Protein AF-A0A8J1XIN2-F1 (afdb_monomer)

Solvent-accessible surface area (backbone atoms only — not comparable to full-atom values): 7732 Å² total; per-residue (Å²): 133,67,74,69,62,42,69,43,64,39,84,87,77,69,43,22,56,52,55,51,48,54,51,44,58,54,48,54,61,53,55,75,47,43,69,63,48,34,40,54,35,51,45,46,32,34,73,76,38,57,76,62,37,66,80,43,100,61,46,90,55,57,72,88,55,39,71,78,33,66,71,46,49,54,50,39,53,50,53,55,51,52,52,48,55,42,56,77,22,72,88,38,56,72,59,31,51,50,53,54,51,49,53,52,62,66,36,46,86,74,72,55,49,72,66,57,54,50,54,49,50,55,27,48,51,54,41,49,55,54,58,57,57,73,72,108

Secondary structure (DSSP, 8-state):
--HHHHTPPBTTTTB-HHHHHHHHHHHHHHHHTHHHHHHHHHHHHHHH-GGGGGGSTTTTS-GGGGGG-HHHHHHHHHHHHHHHHHHHTTT-HHHHHHHHHHHHHHHGGGT--HHHHHHHHHHHHHHHHHHHHTT-

Organism: Owenia fusiformis (NCBI:txid6347)

InterPro domains:
  IPR000971 Globin [PF00042] (41-133)
  IPR000971 Globin [PS01033] (14-136)
  IPR002336 Erythrocruorin [PR00611] (38-60)
  IPR002336 Erythrocruorin [PR00611] (90-113)
  IPR002336 Erythrocruorin [PR00611] (116-132)
  IPR009050 Globin-like superfamily [SSF46458] (7-133)
  IPR012292 Globin/Protoglobin [G3DSA:1.10.490.10] (12-135)
  IPR044399 Myoglobin-like, M family globin domain [cd01040] (23-134)

Nearest PDB structures (foldseek):
  2g3h-assembly1_A  TM=9.260E-01  e=1.649E-05  Drosophila melanogaster
  3ugy-assembly1_B  TM=9.087E-01  e=1.300E-04  Anadara inaequivalvis
  3uh6-assembly1_B  TM=8.709E-01  e=1.300E-04  Anadara inaequivalvis
  3uh5-assembly1_B  TM=8.733E-01  e=1.682E-04  Anadara inaequivalvis
  1jwn-assembly1_B  TM=8.721E-01  e=3.290E-04  Anadara inaequivalvis

Mean predicted aligned error: 3.64 Å

Foldseek 3Di:
DDPVQQPDQDVLQRDGVVVLVVLLVLLVLCVVPQLVLLLLLVLLLCVQPVVLLVLAPCNVPDSVCLSVDPSSSVVSNVVSVLVVQLSVCVVPSVSNVVSVVVVVVVCVVSVQDVVNVVSSVVSNVVSSVVVVVVVD

Sequence (136 aa):
MRKDYMDTVEPGTGLTPREKNAIRDTWAVVMQEKAKNGFLFFKKFFEMFPEMQGYFPFKDVELDDLEEHAFFKIHAGKVFNKINDMVENLYNVSELVGIIKGVGSDHAPRGITAGAFENLREAFLAFLFERMSATI

Structure (mmCIF, N/CA/C/O backbone):
data_AF-A0A8J1XIN2-F1
#
_entry.id   AF-A0A8J1XIN2-F1
#
loop_
_atom_site.group_PDB
_atom_site.id
_atom_site.type_symbol
_atom_site.label_atom_id
_atom_site.label_alt_id
_atom_site.label_comp_id
_atom_site.label_asym_id
_atom_site.label_entity_id
_atom_site.label_seq_id
_atom_site.pdbx_PDB_ins_code
_atom_site.Cartn_x
_atom_site.Cartn_y
_atom_site.Cartn_z
_atom_site.occupancy
_atom_site.B_iso_or_equiv
_atom_site.auth_seq_id
_atom_site.auth_comp_id
_atom_site.auth_asym_id
_atom_site.auth_atom_id
_atom_site.pdbx_PDB_model_num
ATOM 1 N N . MET A 1 1 ? 15.015 4.615 -26.765 1.00 57.19 1 MET A N 1
ATOM 2 C CA . MET A 1 1 ? 15.219 3.205 -26.362 1.00 57.19 1 MET A CA 1
ATOM 3 C C . MET A 1 1 ? 14.611 2.301 -27.418 1.00 57.19 1 MET A C 1
ATOM 5 O O . MET A 1 1 ? 13.602 2.687 -27.997 1.00 57.19 1 MET A O 1
ATOM 9 N N . ARG A 1 2 ? 15.237 1.158 -27.721 1.00 64.69 2 ARG A N 1
ATOM 10 C CA . ARG A 1 2 ? 14.668 0.184 -28.661 1.00 64.69 2 ARG A CA 1
ATOM 11 C C . ARG A 1 2 ? 13.416 -0.449 -28.034 1.00 64.69 2 ARG A C 1
ATOM 13 O O . ARG A 1 2 ? 13.337 -0.592 -26.817 1.00 64.69 2 ARG A O 1
ATOM 20 N N . LYS A 1 3 ? 12.417 -0.748 -28.867 1.00 61.31 3 LYS A N 1
ATOM 21 C CA . LYS A 1 3 ? 11.109 -1.278 -28.443 1.00 61.31 3 LYS A CA 1
ATOM 22 C C . LYS A 1 3 ? 11.235 -2.650 -27.760 1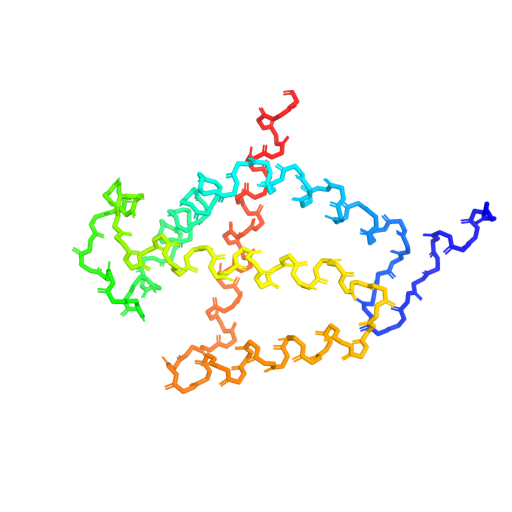.00 61.31 3 LYS A C 1
ATOM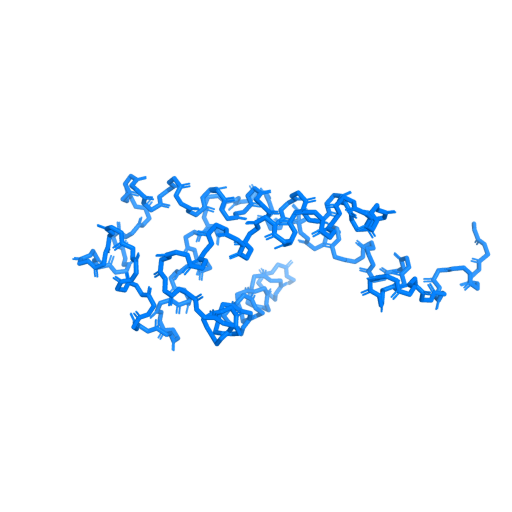 24 O O . LYS A 1 3 ? 10.458 -2.934 -26.866 1.00 61.31 3 LYS A O 1
ATOM 29 N N . ASP A 1 4 ? 12.255 -3.425 -28.132 1.00 77.25 4 ASP A N 1
ATOM 30 C CA . ASP A 1 4 ? 12.588 -4.744 -27.577 1.00 77.25 4 ASP A CA 1
ATOM 31 C C . ASP A 1 4 ? 12.879 -4.720 -26.066 1.00 77.25 4 ASP A C 1
ATOM 33 O O . ASP A 1 4 ? 12.390 -5.571 -25.338 1.00 77.25 4 ASP A O 1
ATOM 37 N N . TYR A 1 5 ? 13.604 -3.717 -25.569 1.00 83.69 5 TYR A N 1
ATOM 38 C CA . TYR A 1 5 ? 13.986 -3.614 -24.161 1.00 83.69 5 TYR A CA 1
ATOM 39 C C . TYR A 1 5 ? 12.793 -3.343 -23.235 1.00 83.69 5 TYR A C 1
ATOM 41 O O . TYR A 1 5 ? 12.764 -3.838 -22.112 1.00 83.69 5 TYR A O 1
ATOM 49 N N . MET A 1 6 ? 11.802 -2.572 -23.698 1.00 90.50 6 MET A N 1
ATOM 50 C CA . MET A 1 6 ? 10.632 -2.197 -22.887 1.00 90.50 6 MET A CA 1
ATOM 51 C C . MET A 1 6 ? 9.727 -3.375 -22.544 1.00 90.50 6 MET A C 1
ATOM 53 O O . MET A 1 6 ? 8.966 -3.277 -21.584 1.00 90.50 6 MET A O 1
ATOM 57 N N . ASP A 1 7 ? 9.838 -4.458 -23.310 1.00 92.50 7 ASP A N 1
ATOM 58 C CA . ASP A 1 7 ? 9.012 -5.654 -23.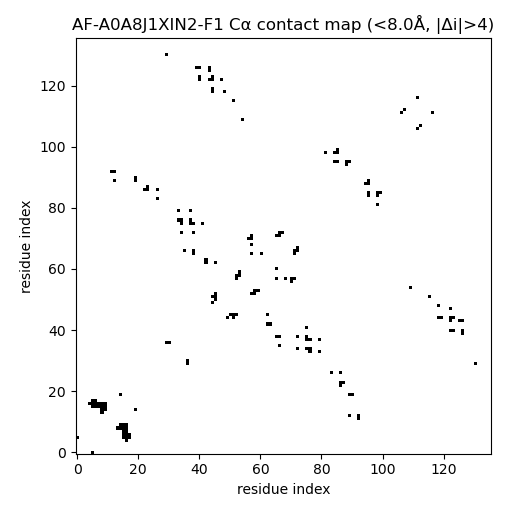191 1.00 92.50 7 ASP A CA 1
ATOM 59 C C . ASP A 1 7 ? 9.841 -6.869 -22.704 1.00 92.50 7 ASP A C 1
ATOM 61 O O . ASP A 1 7 ? 9.329 -7.982 -22.607 1.00 92.50 7 ASP A O 1
ATOM 65 N N . THR A 1 8 ? 11.119 -6.668 -22.347 1.00 94.62 8 THR A N 1
ATOM 66 C CA . THR A 1 8 ? 11.963 -7.703 -21.730 1.00 94.62 8 THR A CA 1
ATOM 67 C C . THR A 1 8 ? 11.642 -7.833 -20.246 1.00 94.62 8 THR A C 1
ATOM 69 O O . THR A 1 8 ? 11.766 -6.872 -19.488 1.00 94.62 8 THR A O 1
ATOM 72 N N . VAL A 1 9 ? 11.277 -9.039 -19.815 1.00 96.06 9 VAL A N 1
ATOM 73 C CA . VAL A 1 9 ? 10.978 -9.349 -18.411 1.00 96.06 9 VAL A CA 1
ATOM 74 C C . VAL A 1 9 ? 12.260 -9.376 -17.579 1.00 96.06 9 VAL A C 1
ATOM 76 O O . VAL A 1 9 ? 13.226 -10.055 -17.930 1.00 96.06 9 VAL A O 1
ATOM 79 N N . GLU A 1 10 ? 12.263 -8.664 -16.453 1.00 94.62 10 GLU A N 1
ATOM 80 C CA . GLU A 1 10 ? 13.332 -8.742 -15.459 1.00 94.62 10 GLU A CA 1
ATOM 81 C C . GLU A 1 10 ? 13.071 -9.938 -14.515 1.00 94.62 10 GLU A C 1
ATOM 83 O O . GLU A 1 10 ? 12.048 -9.937 -13.829 1.00 94.62 10 GLU A O 1
ATOM 88 N N . PRO A 1 11 ? 13.944 -10.965 -14.457 1.00 93.88 11 PRO A N 1
ATOM 89 C CA . PRO A 1 11 ? 13.642 -12.222 -13.762 1.00 93.88 11 PRO A CA 1
ATOM 90 C C . PRO A 1 11 ? 13.368 -12.110 -12.256 1.00 93.88 11 PRO A C 1
ATOM 92 O O . PRO A 1 11 ? 12.609 -12.910 -11.717 1.00 93.88 11 PRO A O 1
ATOM 95 N N . GLY A 1 12 ? 13.986 -11.153 -11.565 1.00 92.25 12 GLY A N 1
ATOM 96 C CA . GLY A 1 12 ? 13.848 -10.960 -10.124 1.00 92.25 12 GLY A CA 1
ATOM 97 C C . GLY A 1 12 ? 12.496 -10.390 -9.697 1.00 92.25 12 GLY A C 1
ATOM 98 O O . GLY A 1 12 ? 12.038 -10.675 -8.594 1.00 92.25 12 GLY A O 1
ATOM 99 N N . THR A 1 13 ? 11.849 -9.610 -10.563 1.00 94.06 13 THR A N 1
ATOM 100 C CA . THR A 1 13 ? 10.516 -9.029 -10.325 1.00 94.06 13 THR A CA 1
ATOM 101 C C . THR A 1 13 ? 9.414 -9.683 -11.146 1.00 94.06 13 THR A C 1
ATOM 103 O O . THR A 1 13 ? 8.249 -9.571 -10.780 1.00 94.06 13 THR A O 1
ATOM 106 N N . GLY A 1 14 ? 9.755 -10.332 -12.261 1.00 96.31 14 GLY A N 1
ATOM 107 C CA . GLY A 1 14 ? 8.785 -10.816 -13.243 1.00 96.31 14 GLY A CA 1
ATOM 108 C C . GLY A 1 14 ? 8.119 -9.700 -14.054 1.00 96.31 14 GLY A C 1
ATOM 109 O O . GLY A 1 14 ? 7.158 -9.972 -14.763 1.00 96.31 14 GLY A O 1
ATOM 110 N N . LEU A 1 15 ? 8.620 -8.462 -13.965 1.00 97.12 15 LEU A N 1
ATOM 111 C CA . LEU A 1 15 ? 8.035 -7.285 -14.607 1.00 97.12 15 LEU A CA 1
ATOM 112 C C . LEU A 1 15 ? 8.922 -6.771 -15.742 1.00 97.12 15 LEU A C 1
ATOM 114 O O . LEU A 1 15 ? 10.150 -6.705 -15.627 1.00 97.12 15 LEU A O 1
ATOM 118 N N . THR A 1 16 ? 8.287 -6.320 -16.814 1.00 97.44 16 THR A N 1
ATOM 119 C CA . THR A 1 16 ? 8.911 -5.529 -17.878 1.00 97.44 16 THR A CA 1
ATOM 120 C C . THR A 1 16 ? 9.115 -4.072 -17.439 1.00 97.44 16 THR A C 1
ATOM 122 O O . THR A 1 16 ? 8.402 -3.577 -16.558 1.00 97.44 16 THR A O 1
ATOM 125 N N . PRO A 1 17 ? 10.043 -3.313 -18.055 1.00 96.88 17 PRO A N 1
ATOM 126 C CA . PRO A 1 17 ? 10.153 -1.873 -17.817 1.00 96.88 17 PRO A CA 1
ATOM 127 C C . PRO A 1 17 ? 8.839 -1.117 -18.053 1.00 96.88 17 PRO A C 1
ATOM 129 O O . PRO A 1 17 ? 8.526 -0.176 -17.322 1.00 96.88 17 PRO A O 1
ATOM 132 N N . ARG A 1 18 ? 8.039 -1.544 -19.039 1.00 96.12 18 ARG A N 1
ATOM 133 C CA . ARG A 1 18 ? 6.713 -0.973 -19.301 1.00 96.12 18 ARG A CA 1
ATOM 134 C C . ARG A 1 18 ? 5.775 -1.130 -18.105 1.00 96.12 18 ARG A C 1
ATOM 136 O O . ARG A 1 18 ? 5.161 -0.149 -17.697 1.00 96.12 18 ARG A O 1
ATOM 143 N N . GLU A 1 19 ? 5.684 -2.328 -17.537 1.00 97.44 19 GLU A N 1
ATOM 144 C CA . GLU A 1 19 ? 4.836 -2.595 -16.368 1.00 97.44 19 GLU A CA 1
ATOM 145 C C . GLU A 1 19 ? 5.341 -1.856 -15.128 1.00 97.44 19 GLU A C 1
ATOM 147 O O . GLU A 1 19 ? 4.546 -1.254 -14.411 1.00 97.44 19 GLU A O 1
ATOM 152 N N . LYS A 1 20 ? 6.663 -1.812 -14.910 1.00 98.06 20 LYS A N 1
ATOM 153 C CA . LYS A 1 20 ? 7.258 -1.032 -13.813 1.00 98.06 20 LYS A CA 1
ATOM 154 C C . LYS A 1 20 ? 6.881 0.444 -13.910 1.00 98.06 20 LYS A C 1
ATOM 156 O O . LYS A 1 20 ? 6.513 1.042 -12.904 1.00 98.06 20 LYS A O 1
ATOM 161 N N . ASN A 1 21 ? 6.935 1.027 -15.107 1.00 96.75 21 ASN A N 1
ATOM 162 C CA . ASN A 1 21 ? 6.534 2.420 -15.312 1.00 96.75 21 ASN A CA 1
ATOM 163 C C . ASN A 1 21 ? 5.033 2.618 -15.075 1.00 96.75 21 ASN A C 1
ATOM 165 O O . ASN A 1 21 ? 4.666 3.533 -14.349 1.00 96.75 21 ASN A O 1
ATOM 169 N N . ALA A 1 22 ? 4.178 1.718 -15.570 1.00 96.31 22 ALA A N 1
ATOM 170 C CA . ALA A 1 22 ? 2.739 1.783 -15.311 1.00 96.31 22 ALA A CA 1
ATOM 171 C C . ALA A 1 22 ? 2.405 1.721 -13.807 1.00 96.31 22 ALA A C 1
ATOM 173 O O . ALA A 1 22 ? 1.534 2.456 -13.339 1.00 96.31 22 ALA A O 1
ATOM 174 N N . ILE A 1 23 ? 3.121 0.890 -13.036 1.00 97.06 23 ILE A N 1
ATOM 175 C CA . ILE A 1 23 ? 2.985 0.830 -11.573 1.00 97.06 23 ILE A CA 1
ATOM 176 C C . ILE A 1 23 ? 3.378 2.170 -10.941 1.00 97.06 23 ILE A C 1
ATOM 178 O O . ILE A 1 23 ? 2.625 2.690 -10.119 1.00 97.06 23 ILE A O 1
ATOM 182 N N . ARG A 1 24 ? 4.523 2.748 -11.331 1.00 97.62 24 ARG A N 1
ATOM 183 C CA . ARG A 1 24 ? 4.987 4.046 -10.807 1.00 97.62 24 ARG A CA 1
ATOM 184 C C . ARG A 1 24 ? 4.003 5.171 -11.113 1.00 97.62 24 ARG A C 1
ATOM 186 O O . ARG A 1 24 ? 3.650 5.920 -10.207 1.00 97.62 24 ARG A O 1
ATOM 193 N N . ASP A 1 25 ? 3.525 5.249 -12.351 1.00 95.38 25 ASP A N 1
ATOM 194 C CA . ASP A 1 25 ? 2.589 6.284 -12.794 1.00 95.38 25 ASP A CA 1
ATOM 195 C C . ASP A 1 25 ? 1.246 6.169 -12.056 1.00 95.38 25 ASP A C 1
ATOM 197 O O . ASP A 1 25 ? 0.721 7.158 -11.545 1.00 95.38 25 ASP A O 1
ATOM 201 N N . THR A 1 26 ? 0.722 4.946 -11.919 1.00 94.69 26 THR A N 1
ATOM 202 C CA . THR A 1 26 ? -0.513 4.676 -11.163 1.00 94.69 26 THR A CA 1
ATOM 203 C C . THR A 1 26 ? -0.349 5.050 -9.691 1.00 94.69 26 THR A C 1
ATOM 205 O O . THR A 1 26 ? -1.198 5.728 -9.109 1.00 94.69 26 THR A O 1
ATOM 208 N N . TRP A 1 27 ? 0.761 4.644 -9.072 1.00 97.00 27 TRP A N 1
ATOM 209 C CA . TRP A 1 27 ? 1.018 4.922 -7.663 1.00 97.00 27 TRP A CA 1
ATOM 210 C C . TRP A 1 27 ? 1.211 6.417 -7.383 1.00 97.00 27 TRP A C 1
ATOM 212 O O . TRP A 1 27 ? 0.752 6.914 -6.354 1.00 97.00 27 TRP A O 1
ATOM 222 N N . ALA A 1 28 ? 1.810 7.163 -8.316 1.00 95.88 28 ALA A N 1
ATOM 223 C CA . ALA A 1 28 ? 1.957 8.610 -8.201 1.00 95.88 28 ALA A CA 1
ATOM 224 C C . ALA A 1 28 ? 0.600 9.322 -8.069 1.00 95.88 28 ALA A C 1
ATOM 226 O O . ALA A 1 28 ? 0.480 10.246 -7.265 1.00 95.88 28 ALA A O 1
ATOM 227 N N . VAL A 1 29 ? -0.436 8.868 -8.788 1.00 94.38 29 VAL A N 1
ATOM 228 C CA . VAL A 1 29 ? -1.812 9.384 -8.648 1.00 94.38 29 VAL A CA 1
ATOM 229 C C . VAL A 1 29 ? -2.369 9.078 -7.257 1.00 94.38 29 VAL A C 1
ATOM 231 O O . VAL A 1 29 ? -2.899 9.963 -6.587 1.00 94.38 29 VAL A O 1
ATOM 234 N N . VAL A 1 30 ? -2.193 7.844 -6.777 1.00 95.38 30 VAL A N 1
ATOM 235 C CA . VAL A 1 30 ? -2.642 7.428 -5.437 1.00 95.38 30 VAL A CA 1
ATOM 236 C C . VAL A 1 30 ? -1.975 8.261 -4.334 1.00 95.38 30 VAL A C 1
ATOM 238 O O . VAL A 1 30 ? -2.614 8.614 -3.341 1.00 95.38 30 VAL A O 1
ATOM 241 N N . MET A 1 31 ? -0.709 8.634 -4.498 1.00 95.88 31 MET A N 1
ATOM 242 C CA . MET A 1 31 ? 0.026 9.396 -3.488 1.00 95.88 31 MET A CA 1
ATOM 243 C C . MET A 1 31 ? -0.394 10.871 -3.380 1.00 95.88 31 MET A C 1
ATOM 245 O O . MET A 1 31 ? -0.137 11.479 -2.340 1.00 95.88 31 MET A O 1
ATOM 249 N N . GLN A 1 32 ? -1.090 11.440 -4.374 1.00 95.12 32 GLN A N 1
ATOM 250 C CA . GLN A 1 32 ? -1.579 12.830 -4.318 1.00 95.12 32 GLN A CA 1
ATOM 251 C C . GLN A 1 32 ? -2.570 13.060 -3.167 1.00 95.12 32 GLN A C 1
ATOM 253 O O . GLN A 1 32 ? -2.516 14.086 -2.496 1.00 95.12 32 GLN A O 1
ATOM 258 N N . GLU A 1 33 ? -3.436 12.081 -2.893 1.00 95.19 33 GLU A N 1
ATOM 259 C CA . GLU A 1 33 ? -4.400 12.107 -1.786 1.00 95.19 33 GLU A CA 1
ATOM 260 C C . GLU A 1 33 ? -4.073 11.029 -0.739 1.00 95.19 33 GLU A C 1
ATOM 262 O O . GLU A 1 33 ? -4.960 10.338 -0.242 1.00 95.19 33 GLU A O 1
ATOM 267 N N . LYS A 1 34 ? -2.786 10.862 -0.395 1.00 95.75 34 LYS A N 1
ATOM 268 C CA . LYS A 1 34 ? -2.285 9.760 0.448 1.00 95.75 34 LYS A CA 1
ATOM 269 C C . LYS A 1 34 ? -3.140 9.461 1.688 1.00 95.75 34 LYS A C 1
ATOM 271 O O . LYS A 1 34 ? -3.439 8.300 1.940 1.00 95.75 34 LYS A O 1
ATOM 276 N N . ALA A 1 35 ? -3.493 10.474 2.485 1.00 95.75 35 ALA A N 1
ATOM 277 C CA . ALA A 1 35 ? -4.232 10.267 3.736 1.00 95.75 35 ALA A CA 1
ATOM 278 C C . ALA A 1 35 ? -5.638 9.700 3.481 1.00 95.75 35 ALA A C 1
ATOM 280 O O . ALA A 1 35 ? -5.987 8.650 4.016 1.00 95.75 35 ALA A O 1
ATOM 281 N N . LYS A 1 36 ? -6.385 10.349 2.585 1.00 96.38 36 LYS A N 1
ATOM 282 C CA . LYS A 1 36 ? -7.721 9.931 2.153 1.00 96.38 36 LYS A CA 1
ATOM 283 C C . LYS A 1 36 ? -7.699 8.553 1.495 1.00 96.38 36 LYS A C 1
ATOM 285 O O . LYS A 1 36 ? -8.504 7.696 1.826 1.00 96.38 36 LYS A O 1
ATOM 290 N N . ASN A 1 37 ? -6.746 8.302 0.600 1.00 97.12 37 ASN A N 1
ATOM 291 C CA . ASN A 1 37 ? -6.593 7.001 -0.049 1.00 97.12 37 ASN A CA 1
ATOM 292 C C . ASN A 1 37 ? -6.202 5.903 0.952 1.00 97.12 37 ASN A C 1
ATOM 294 O O . ASN A 1 37 ? -6.672 4.779 0.824 1.00 97.12 37 ASN A O 1
ATOM 298 N N . GLY A 1 38 ? -5.407 6.231 1.975 1.00 97.19 38 GLY A N 1
ATOM 299 C CA . GLY A 1 38 ? -5.126 5.337 3.096 1.00 97.19 38 GLY A CA 1
ATOM 300 C C . GLY A 1 38 ? -6.384 4.962 3.870 1.00 97.19 38 GLY A C 1
ATOM 301 O O . GLY A 1 38 ? -6.594 3.782 4.143 1.00 97.19 38 GLY A O 1
ATOM 302 N N . PHE A 1 39 ? -7.240 5.942 4.165 1.00 97.94 39 PHE A N 1
ATOM 303 C CA . PHE A 1 39 ? -8.546 5.696 4.770 1.00 97.94 39 PHE A CA 1
ATOM 304 C C . PHE A 1 39 ? -9.428 4.800 3.895 1.00 97.94 39 PHE A C 1
ATOM 306 O O . PHE A 1 39 ? -9.828 3.727 4.338 1.00 97.94 39 PHE A O 1
ATOM 313 N N . LEU A 1 40 ? -9.661 5.190 2.640 1.00 97.31 40 LEU A N 1
ATOM 314 C CA . LEU A 1 40 ? -10.521 4.452 1.711 1.00 97.31 40 LEU A CA 1
ATOM 315 C C . LEU A 1 40 ? -10.046 3.011 1.493 1.00 97.31 40 LEU A C 1
ATOM 317 O O . LEU A 1 40 ? -10.861 2.092 1.487 1.00 97.31 40 LEU A O 1
ATOM 321 N N . PHE A 1 41 ? -8.735 2.800 1.360 1.00 98.25 41 PHE A N 1
ATOM 322 C CA . PHE A 1 41 ? -8.164 1.464 1.229 1.00 98.25 41 PHE A CA 1
ATOM 323 C C . PHE A 1 41 ? -8.445 0.591 2.456 1.00 98.25 41 PHE A C 1
ATOM 325 O O . PHE A 1 41 ? -8.933 -0.527 2.315 1.00 98.25 41 PHE A O 1
ATOM 332 N N . PHE A 1 42 ? -8.145 1.076 3.661 1.00 98.38 42 PHE A N 1
ATOM 333 C CA . PHE A 1 42 ? -8.354 0.271 4.863 1.00 98.38 42 PHE A CA 1
ATOM 334 C C . PHE A 1 42 ? -9.833 0.080 5.193 1.00 98.38 42 PHE A C 1
ATOM 336 O O . PHE A 1 42 ? -10.202 -0.998 5.648 1.00 98.38 42 PHE A O 1
ATOM 343 N N . LYS A 1 43 ? -10.682 1.079 4.922 1.00 98.06 43 LYS A N 1
ATOM 344 C CA . LYS A 1 43 ? -12.135 0.925 5.016 1.00 98.06 43 LYS A CA 1
ATOM 345 C C . LYS A 1 43 ? -12.600 -0.222 4.117 1.00 98.06 43 LYS A C 1
ATOM 347 O O . LYS A 1 43 ? -13.217 -1.155 4.614 1.00 98.06 43 LYS A O 1
ATOM 352 N N . LYS A 1 44 ? -12.179 -0.234 2.846 1.00 98.12 44 LYS A N 1
ATOM 353 C CA . LYS A 1 44 ? -12.451 -1.336 1.910 1.00 98.12 44 LYS A CA 1
ATOM 354 C C . LYS A 1 44 ? -11.933 -2.682 2.422 1.00 98.12 44 LYS A C 1
ATOM 356 O O . LYS A 1 44 ? -12.626 -3.690 2.330 1.00 98.12 44 LYS A O 1
ATOM 361 N N . PHE A 1 45 ? -10.718 -2.702 2.966 1.00 98.62 45 PHE A N 1
ATOM 362 C CA . PHE A 1 45 ? -10.103 -3.910 3.512 1.00 98.62 45 PHE A CA 1
ATOM 363 C C . PHE A 1 45 ? -10.908 -4.496 4.676 1.00 98.62 45 PHE A C 1
ATOM 365 O O . PHE A 1 45 ? -11.166 -5.695 4.675 1.00 98.62 45 PHE A O 1
ATOM 372 N N . PHE A 1 46 ? -11.357 -3.670 5.621 1.00 98.56 46 PHE A N 1
ATOM 373 C CA . PHE A 1 46 ? -12.162 -4.130 6.753 1.00 98.56 46 PHE A CA 1
ATOM 374 C C . PHE A 1 46 ? -13.629 -4.396 6.391 1.00 98.56 46 PHE A C 1
ATOM 376 O O . PHE A 1 46 ? -14.251 -5.245 7.013 1.00 98.56 46 PHE A O 1
ATOM 383 N N . GLU A 1 47 ? -14.180 -3.752 5.360 1.00 98.12 47 GLU A N 1
ATOM 384 C CA . GLU A 1 47 ? -15.491 -4.120 4.805 1.00 98.12 47 GLU A CA 1
ATOM 385 C C . GLU A 1 47 ? -15.461 -5.512 4.156 1.00 98.12 47 GLU A C 1
ATOM 387 O O . GLU A 1 47 ? -16.399 -6.292 4.315 1.00 98.12 47 GLU A O 1
ATOM 392 N N . MET A 1 48 ? -14.385 -5.834 3.428 1.00 98.31 48 MET A N 1
ATOM 393 C CA . MET A 1 48 ? -14.217 -7.135 2.770 1.00 98.31 48 MET A CA 1
ATOM 394 C C . MET A 1 48 ? -13.807 -8.244 3.746 1.00 98.31 48 MET A C 1
ATOM 396 O O . MET A 1 48 ? -14.229 -9.386 3.579 1.00 98.31 48 MET A O 1
ATOM 400 N N . PHE A 1 49 ? -13.005 -7.907 4.759 1.00 98.31 49 PHE A N 1
ATOM 401 C CA . PHE A 1 49 ? -12.431 -8.847 5.724 1.00 98.31 49 PHE A CA 1
ATOM 402 C C . PHE A 1 49 ? -12.518 -8.282 7.155 1.00 98.31 49 PHE A C 1
ATOM 404 O O . PHE A 1 49 ? -11.501 -7.854 7.717 1.00 98.31 49 PHE A O 1
ATOM 411 N N . PRO A 1 50 ? -13.719 -8.239 7.768 1.00 97.94 50 PRO A N 1
ATOM 412 C CA . PRO A 1 50 ? -13.928 -7.604 9.074 1.00 97.94 50 PRO A CA 1
ATOM 413 C C . PRO A 1 50 ? -13.033 -8.156 10.188 1.00 97.94 50 PRO A C 1
ATOM 415 O O . PRO A 1 50 ? -12.583 -7.421 11.068 1.00 97.94 50 PRO A O 1
ATOM 418 N N . GLU A 1 51 ? -12.702 -9.446 10.133 1.00 97.31 51 GLU A N 1
ATOM 419 C CA . GLU A 1 51 ? -11.832 -10.105 11.103 1.00 97.31 51 GLU A CA 1
ATOM 420 C C . GLU A 1 51 ? -10.410 -9.523 11.128 1.00 97.31 51 GLU A C 1
ATOM 422 O O . GLU A 1 51 ? -9.724 -9.597 12.152 1.00 97.31 51 GLU A O 1
ATOM 427 N N . MET A 1 52 ? -9.970 -8.886 10.037 1.00 98.25 52 MET A N 1
ATOM 428 C CA . MET A 1 52 ? -8.648 -8.268 9.948 1.00 98.25 52 MET A CA 1
ATOM 429 C C . MET A 1 52 ? -8.509 -7.044 10.858 1.00 98.25 52 MET A C 1
ATOM 431 O O . MET A 1 52 ? -7.404 -6.768 11.331 1.00 98.25 52 MET A O 1
ATOM 435 N N . GLN A 1 53 ? -9.600 -6.335 11.172 1.00 98.12 53 GLN A N 1
ATOM 436 C CA . GLN A 1 53 ? -9.544 -5.181 12.076 1.00 98.12 53 GLN A CA 1
ATOM 437 C C . GLN A 1 53 ? -9.100 -5.592 13.491 1.00 98.12 53 GLN A C 1
ATOM 439 O O . GLN A 1 53 ? -8.415 -4.833 14.179 1.00 98.12 53 GLN A O 1
ATOM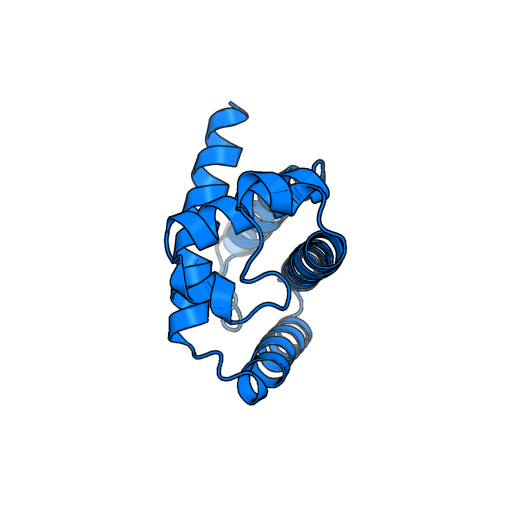 444 N N . GLY A 1 54 ? -9.393 -6.836 13.892 1.00 97.62 54 GLY A N 1
ATOM 445 C CA . GLY A 1 54 ? -9.046 -7.411 15.195 1.00 97.62 54 GLY A CA 1
ATOM 446 C C . GLY A 1 54 ? -7.548 -7.432 15.524 1.00 97.62 54 GLY A C 1
ATOM 447 O O . GLY A 1 54 ? -7.183 -7.480 16.700 1.00 97.62 54 GLY A O 1
ATOM 448 N N . TYR A 1 55 ? -6.674 -7.349 14.515 1.00 97.00 55 TYR A N 1
ATOM 449 C CA . TYR A 1 55 ? -5.217 -7.309 14.694 1.00 97.00 55 TYR A CA 1
ATOM 450 C C . TYR A 1 55 ? -4.676 -5.923 15.067 1.00 97.00 55 TYR A C 1
ATOM 452 O O . TYR A 1 55 ? -3.490 -5.779 15.380 1.00 97.00 55 TYR A O 1
ATOM 460 N N . PHE A 1 56 ? -5.520 -4.894 15.032 1.00 96.75 56 PHE A N 1
ATOM 461 C CA . PHE A 1 56 ? -5.115 -3.510 15.223 1.00 96.75 56 PHE A CA 1
ATOM 462 C C . PHE A 1 56 ? -5.525 -2.970 16.598 1.00 96.75 56 PHE A C 1
ATOM 464 O O . PHE A 1 56 ? -6.520 -3.397 17.180 1.00 96.75 56 PHE A O 1
ATOM 471 N N . PRO A 1 57 ? -4.806 -1.962 17.128 1.00 95.81 57 PRO A N 1
ATOM 472 C CA . PRO A 1 57 ? -5.175 -1.316 18.390 1.00 95.81 57 PRO A CA 1
ATOM 473 C C . PRO A 1 57 ? -6.491 -0.520 18.310 1.00 95.81 57 PRO A C 1
ATOM 475 O O . PRO A 1 57 ? -6.979 -0.058 19.332 1.00 95.81 57 PRO A O 1
ATOM 478 N N . PHE A 1 58 ? -7.046 -0.343 17.109 1.00 96.44 58 PHE A N 1
ATOM 479 C CA . PHE A 1 58 ? -8.316 0.334 16.826 1.00 96.44 58 PHE A CA 1
ATOM 480 C C . PHE A 1 58 ? -9.425 -0.649 16.418 1.00 96.44 58 PHE A C 1
ATOM 482 O O . PHE A 1 58 ? -10.353 -0.289 15.703 1.00 96.44 58 PHE A O 1
ATOM 489 N N . LYS A 1 59 ? -9.311 -1.911 16.839 1.00 97.12 59 LYS A N 1
ATOM 490 C CA . LYS A 1 59 ? -10.266 -2.982 16.525 1.00 97.12 59 LYS A CA 1
ATOM 491 C C . LYS A 1 59 ? -11.721 -2.704 16.922 1.00 97.12 59 LYS A C 1
ATOM 493 O O . LYS A 1 59 ? -12.610 -3.264 16.303 1.00 97.12 59 LYS A O 1
ATOM 498 N N . ASP A 1 60 ? -11.937 -1.848 17.919 1.00 97.06 60 ASP A N 1
ATOM 499 C CA . ASP A 1 60 ? -13.264 -1.519 18.457 1.00 97.06 60 ASP A CA 1
ATOM 500 C C . ASP A 1 60 ? -13.777 -0.148 17.960 1.00 97.06 60 ASP A C 1
ATOM 502 O O . ASP A 1 60 ? -14.723 0.402 18.515 1.00 97.06 60 ASP A O 1
ATOM 506 N N . VAL A 1 61 ? -13.110 0.448 16.964 1.00 97.69 61 VAL A N 1
ATOM 507 C CA . VAL A 1 61 ? -13.504 1.731 16.361 1.00 97.69 61 VAL A CA 1
ATOM 508 C C . VAL A 1 61 ? -14.378 1.461 15.141 1.00 97.69 61 VAL A C 1
ATOM 510 O O . VAL A 1 61 ? -14.009 0.650 14.291 1.00 97.69 61 VAL A O 1
ATOM 513 N N . GLU A 1 62 ? -15.506 2.159 15.031 1.00 97.50 62 GLU A N 1
ATOM 514 C CA . GLU A 1 62 ? -16.378 2.079 13.856 1.00 97.50 62 GLU A CA 1
ATOM 515 C C . GLU A 1 62 ? -15.641 2.527 12.587 1.00 97.50 62 GLU A C 1
ATOM 517 O O . GLU A 1 62 ? -14.823 3.449 12.616 1.00 97.50 62 GLU A O 1
ATOM 522 N N . LEU A 1 63 ? -15.932 1.887 11.449 1.00 97.25 63 LEU A N 1
ATOM 523 C CA . LEU A 1 63 ? -15.179 2.121 10.210 1.00 97.25 63 LEU A CA 1
ATOM 524 C C . LEU A 1 63 ? -15.239 3.576 9.735 1.00 97.25 63 LEU A C 1
ATOM 526 O O . LEU A 1 63 ? -14.241 4.089 9.234 1.00 97.25 63 LEU A O 1
ATOM 530 N N . ASP A 1 64 ? -16.380 4.241 9.914 1.00 95.81 64 ASP A N 1
ATOM 531 C CA . ASP A 1 64 ? -16.563 5.647 9.538 1.00 95.81 64 ASP A CA 1
ATOM 532 C C . ASP A 1 64 ? -15.791 6.614 10.450 1.00 95.81 64 ASP A C 1
ATOM 534 O O . ASP 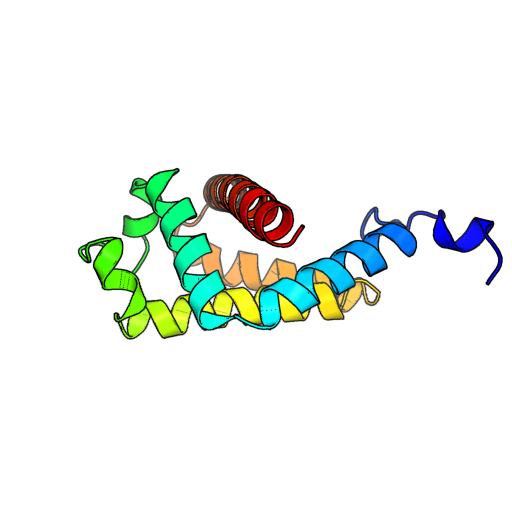A 1 64 ? -15.426 7.704 10.015 1.00 95.81 64 ASP A O 1
ATOM 538 N N . ASP A 1 65 ? -15.451 6.188 11.668 1.00 97.12 65 ASP A N 1
ATOM 539 C CA . ASP A 1 65 ? -14.687 6.982 12.635 1.00 97.12 65 ASP A CA 1
ATOM 540 C C . ASP A 1 65 ? -13.168 6.746 12.531 1.00 97.12 65 ASP A C 1
ATOM 542 O O . ASP A 1 65 ? -12.366 7.477 13.127 1.00 97.12 65 ASP A O 1
ATOM 546 N N . LEU A 1 66 ? -12.734 5.738 11.760 1.00 97.19 66 LEU A N 1
ATOM 547 C CA . LEU A 1 66 ? -11.314 5.412 11.601 1.00 97.19 66 LEU A CA 1
ATOM 548 C C . LEU A 1 66 ? -10.515 6.569 11.009 1.00 97.19 66 LEU A C 1
ATOM 550 O O . LEU A 1 66 ? -9.366 6.756 11.415 1.00 97.19 66 LEU A O 1
ATOM 554 N N . GLU A 1 67 ? -11.100 7.343 10.087 1.00 96.12 67 GLU A N 1
ATOM 555 C CA . GLU A 1 67 ? -10.396 8.436 9.407 1.00 96.12 67 GLU A CA 1
ATOM 556 C C . GLU A 1 67 ? -9.790 9.416 10.411 1.00 96.12 67 GLU A C 1
ATOM 558 O O . GLU A 1 67 ? -8.660 9.856 10.210 1.00 96.12 67 GLU A O 1
ATOM 563 N N . GLU A 1 68 ? -10.473 9.674 11.531 1.00 95.94 68 GLU A N 1
ATOM 564 C CA . GLU A 1 68 ? -10.019 10.597 12.570 1.00 95.94 68 GLU A CA 1
ATOM 565 C C . GLU A 1 68 ? -9.161 9.947 13.665 1.00 95.94 68 GLU A C 1
ATOM 567 O O . GLU A 1 68 ? -8.457 10.642 14.407 1.00 95.94 68 GLU A O 1
ATOM 572 N N . HIS A 1 69 ? -9.117 8.617 13.726 1.00 98.00 69 HIS A N 1
ATOM 573 C CA . HIS A 1 69 ? -8.437 7.890 14.788 1.00 98.00 69 HIS A CA 1
ATOM 574 C C . HIS A 1 69 ? -6.898 7.963 14.675 1.00 98.00 69 HIS A C 1
ATOM 576 O O . HIS A 1 69 ? -6.282 7.560 13.685 1.00 98.00 69 HIS A O 1
ATOM 582 N N . ALA A 1 70 ? -6.224 8.428 15.732 1.00 97.19 70 ALA A N 1
ATOM 583 C CA . ALA A 1 70 ? -4.786 8.726 15.698 1.00 97.19 70 ALA A CA 1
ATOM 584 C C . ALA A 1 70 ? -3.903 7.507 15.362 1.00 97.19 70 ALA A C 1
ATOM 586 O O . ALA A 1 70 ? -3.008 7.594 14.517 1.00 97.19 70 ALA A O 1
ATOM 587 N N . PHE A 1 71 ? -4.161 6.348 15.982 1.00 97.25 71 PHE A N 1
ATOM 588 C CA . PHE A 1 71 ? -3.395 5.129 15.686 1.00 97.25 71 PHE A CA 1
ATOM 589 C C . PHE A 1 71 ? -3.639 4.621 14.264 1.00 97.25 71 PHE A C 1
ATOM 591 O O . PHE A 1 71 ? -2.727 4.061 13.652 1.00 97.25 71 PHE A O 1
ATOM 598 N N . PHE A 1 72 ? -4.843 4.850 13.732 1.00 98.25 72 PHE A N 1
ATOM 599 C CA . PHE A 1 72 ? -5.178 4.496 12.362 1.00 98.25 72 PHE A CA 1
ATOM 600 C C . PHE A 1 72 ? -4.377 5.351 11.376 1.00 98.25 72 PHE A C 1
ATOM 602 O O . PHE A 1 72 ? -3.629 4.797 10.571 1.00 98.25 72 PHE A O 1
ATOM 609 N N . LYS A 1 73 ? -4.420 6.687 11.514 1.00 98.00 73 LYS A N 1
ATOM 610 C CA . LYS A 1 73 ? -3.650 7.629 10.676 1.00 98.00 73 LYS A CA 1
ATOM 611 C C . LYS A 1 73 ? -2.164 7.258 10.616 1.00 98.0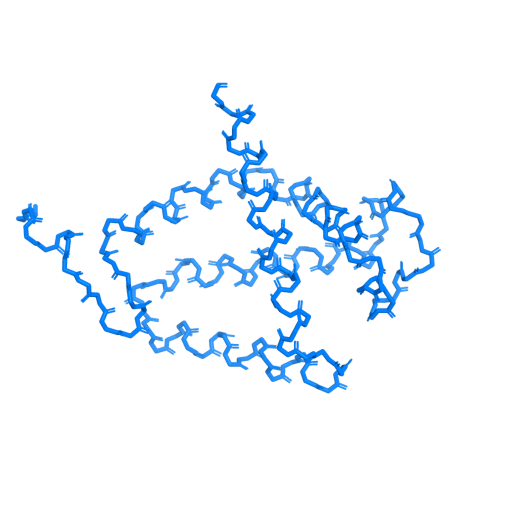0 73 LYS A C 1
ATOM 613 O O . LYS A 1 73 ? -1.560 7.242 9.541 1.00 98.00 73 LYS A O 1
ATOM 618 N N . ILE A 1 74 ? -1.577 6.906 11.764 1.00 97.88 74 ILE A N 1
ATOM 619 C CA . ILE A 1 74 ? -0.177 6.467 11.850 1.00 97.88 74 ILE A CA 1
ATOM 620 C C . ILE A 1 74 ? 0.044 5.169 11.068 1.00 97.88 74 ILE A C 1
ATOM 622 O O . ILE A 1 74 ? 1.005 5.074 10.303 1.00 97.88 74 ILE A O 1
ATOM 626 N N . HIS A 1 75 ? -0.802 4.156 11.269 1.00 97.50 75 HIS A N 1
ATOM 627 C CA . HIS A 1 75 ? -0.623 2.863 10.614 1.00 97.50 75 HIS A CA 1
ATOM 628 C C . HIS A 1 75 ? -0.850 2.950 9.099 1.00 97.50 75 HIS A C 1
ATOM 630 O O . HIS A 1 75 ? 0.026 2.543 8.334 1.00 97.50 75 HIS A O 1
ATOM 636 N N . ALA A 1 76 ? -1.952 3.560 8.658 1.00 98.00 76 ALA A N 1
ATOM 637 C CA . ALA A 1 76 ? -2.247 3.762 7.242 1.00 98.00 76 ALA A CA 1
ATOM 638 C C . ALA A 1 76 ? -1.119 4.535 6.538 1.00 98.00 76 ALA A C 1
ATOM 640 O O . ALA A 1 76 ? -0.642 4.142 5.469 1.00 98.00 76 ALA A O 1
ATOM 641 N N . GLY A 1 77 ? -0.594 5.576 7.193 1.00 97.94 77 GLY A N 1
ATOM 642 C CA . GLY A 1 77 ? 0.554 6.333 6.703 1.00 97.94 77 GLY A CA 1
ATOM 643 C C . GLY A 1 77 ? 1.830 5.498 6.547 1.00 97.94 77 GLY A C 1
ATOM 644 O O . GLY A 1 77 ? 2.560 5.705 5.571 1.00 97.94 77 GLY A O 1
ATOM 645 N N . LYS A 1 78 ? 2.095 4.560 7.470 1.00 97.81 78 LYS A N 1
ATOM 646 C CA . LYS A 1 78 ? 3.235 3.626 7.402 1.00 97.81 78 LYS A CA 1
ATOM 647 C C . LYS A 1 78 ? 3.094 2.639 6.250 1.00 97.81 78 LYS A C 1
ATOM 649 O O . LYS A 1 78 ? 4.073 2.428 5.541 1.00 97.81 78 LYS A O 1
ATOM 654 N N . VAL A 1 79 ? 1.902 2.082 6.033 1.00 97.56 79 VAL A N 1
ATOM 655 C CA . VAL A 1 79 ? 1.653 1.149 4.923 1.00 97.56 79 VAL A CA 1
ATOM 656 C C . VAL A 1 79 ? 1.873 1.831 3.578 1.00 97.56 79 VAL A C 1
ATOM 658 O O . VAL A 1 79 ? 2.648 1.332 2.770 1.00 97.56 79 VAL A O 1
ATOM 661 N N . PHE A 1 80 ? 1.301 3.018 3.365 1.00 97.81 80 PHE A N 1
ATOM 662 C CA . PHE A 1 80 ? 1.487 3.741 2.102 1.00 97.81 80 PHE A CA 1
ATOM 663 C C . PHE A 1 80 ? 2.945 4.156 1.875 1.00 97.81 80 PHE A C 1
ATOM 665 O O . PHE A 1 80 ? 3.436 4.059 0.757 1.00 97.81 80 PHE A O 1
ATOM 672 N N . ASN A 1 81 ? 3.673 4.558 2.922 1.00 98.12 81 ASN A N 1
ATOM 673 C CA . ASN A 1 81 ? 5.115 4.799 2.794 1.00 98.12 81 ASN A CA 1
ATOM 674 C C . ASN A 1 81 ? 5.870 3.524 2.410 1.00 98.12 81 ASN A C 1
ATOM 676 O O . ASN A 1 81 ? 6.740 3.564 1.553 1.00 98.12 81 ASN A O 1
ATOM 680 N N . LYS A 1 82 ? 5.523 2.384 3.010 1.00 98.25 82 LYS A N 1
ATOM 681 C CA . LYS A 1 82 ? 6.198 1.120 2.729 1.00 98.25 82 LYS A CA 1
ATOM 682 C C . LYS A 1 82 ? 5.933 0.622 1.305 1.00 98.25 82 LYS A C 1
ATOM 684 O O . LYS A 1 82 ? 6.862 0.149 0.661 1.00 98.25 82 LYS A O 1
ATOM 689 N N . ILE A 1 83 ? 4.709 0.777 0.797 1.00 97.94 83 ILE A N 1
ATOM 690 C CA . ILE A 1 83 ? 4.384 0.500 -0.612 1.00 97.94 83 ILE A CA 1
ATOM 691 C C . ILE A 1 83 ? 5.138 1.472 -1.527 1.00 97.94 83 ILE A C 1
ATOM 693 O O . ILE A 1 83 ? 5.705 1.046 -2.528 1.00 97.94 83 ILE A O 1
ATOM 697 N N . ASN A 1 84 ? 5.230 2.752 -1.157 1.00 98.31 84 ASN A N 1
ATOM 698 C CA . ASN A 1 84 ? 6.028 3.723 -1.901 1.00 98.31 84 ASN A CA 1
ATOM 699 C C . ASN A 1 84 ? 7.506 3.312 -1.993 1.00 98.31 84 ASN A C 1
ATOM 701 O O . ASN A 1 84 ? 8.078 3.357 -3.077 1.00 98.31 84 ASN A O 1
ATOM 705 N N . ASP A 1 85 ? 8.105 2.843 -0.893 1.00 98.31 85 ASP A N 1
ATOM 706 C CA . ASP A 1 85 ? 9.479 2.323 -0.900 1.00 98.31 85 ASP A CA 1
ATOM 707 C C . ASP A 1 85 ? 9.632 1.149 -1.887 1.00 98.31 85 ASP A C 1
ATOM 709 O O . ASP A 1 85 ? 10.634 1.064 -2.596 1.00 98.31 85 ASP A O 1
ATOM 713 N N . MET A 1 86 ? 8.642 0.249 -1.964 1.00 98.25 86 MET A N 1
ATOM 714 C CA . MET A 1 86 ? 8.645 -0.860 -2.928 1.00 98.25 86 MET A CA 1
ATOM 715 C C . MET A 1 86 ? 8.561 -0.350 -4.374 1.00 98.25 86 MET A C 1
ATOM 717 O O . MET A 1 86 ? 9.320 -0.805 -5.229 1.00 98.25 86 MET A O 1
ATOM 721 N N . VAL A 1 87 ? 7.674 0.613 -4.643 1.00 98.25 87 VAL A N 1
ATOM 722 C CA . VAL A 1 87 ? 7.465 1.206 -5.975 1.00 98.25 87 VAL A CA 1
ATOM 723 C C . VAL A 1 87 ? 8.719 1.936 -6.469 1.00 98.25 87 VAL A C 1
ATOM 725 O O . VAL A 1 87 ? 9.123 1.757 -7.619 1.00 98.25 87 VAL A O 1
ATOM 728 N N . GLU A 1 88 ? 9.389 2.700 -5.604 1.00 97.75 88 GLU A N 1
ATOM 729 C CA . GLU A 1 88 ? 10.638 3.389 -5.958 1.00 97.75 88 GLU A CA 1
ATOM 730 C C . GLU A 1 88 ? 11.804 2.419 -6.216 1.00 97.75 88 GLU A C 1
ATOM 732 O O . GLU A 1 88 ? 12.724 2.737 -6.970 1.00 97.75 88 GLU A O 1
ATOM 737 N N . ASN A 1 89 ? 11.746 1.201 -5.666 1.00 98.12 89 ASN A N 1
ATOM 738 C CA . ASN A 1 89 ? 12.788 0.183 -5.815 1.00 98.12 89 ASN A CA 1
ATOM 739 C C . ASN A 1 89 ? 12.464 -0.919 -6.838 1.00 98.12 89 ASN A C 1
ATOM 741 O O . ASN A 1 89 ? 13.190 -1.908 -6.915 1.00 98.12 89 ASN A O 1
ATOM 745 N N . LEU A 1 90 ? 11.460 -0.749 -7.709 1.00 97.81 90 LEU A N 1
ATOM 746 C CA . LEU A 1 90 ? 11.127 -1.730 -8.763 1.00 97.81 90 LEU A CA 1
ATOM 747 C C . LEU A 1 90 ? 12.293 -2.058 -9.717 1.00 97.81 90 LEU A C 1
ATOM 749 O O . LEU A 1 90 ? 12.310 -3.117 -10.350 1.00 97.81 90 LEU A O 1
ATOM 753 N N . TYR A 1 91 ? 13.272 -1.161 -9.840 1.00 96.69 91 TYR A N 1
ATOM 754 C CA . TYR A 1 91 ? 14.483 -1.360 -10.646 1.00 96.69 91 TYR A CA 1
ATOM 755 C C . TYR A 1 91 ? 15.700 -1.827 -9.828 1.00 96.69 91 TYR A C 1
ATOM 757 O O . TYR A 1 91 ? 16.721 -2.179 -10.413 1.00 96.69 91 TYR A O 1
ATOM 765 N N . ASN A 1 92 ? 15.593 -1.876 -8.498 1.00 97.44 92 ASN A N 1
ATOM 766 C CA . ASN A 1 92 ? 16.625 -2.366 -7.589 1.00 97.44 92 ASN A CA 1
ATOM 767 C C . ASN A 1 92 ? 16.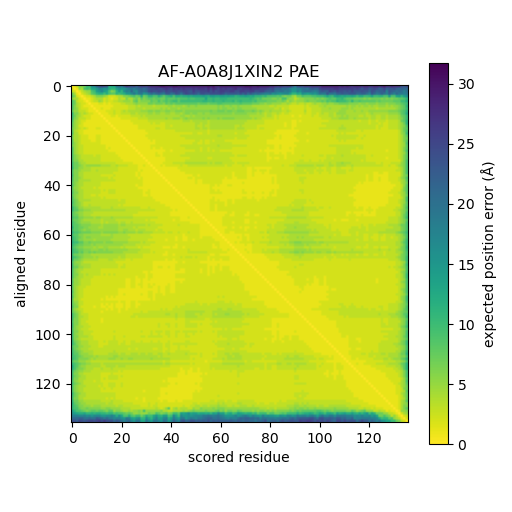119 -3.612 -6.849 1.00 97.44 92 ASN A C 1
ATOM 769 O O . ASN A 1 92 ? 15.651 -3.545 -5.713 1.00 97.44 92 ASN A O 1
ATOM 773 N N . VAL A 1 93 ? 16.223 -4.767 -7.513 1.00 96.12 93 VAL A N 1
ATOM 774 C CA . VAL A 1 93 ? 15.685 -6.051 -7.028 1.00 96.12 93 VAL A CA 1
ATOM 775 C C . VAL A 1 93 ? 16.197 -6.405 -5.634 1.00 96.12 93 VAL A C 1
ATOM 777 O O . VAL A 1 93 ? 15.424 -6.859 -4.795 1.00 96.12 93 VAL A O 1
ATOM 780 N N . SER A 1 94 ? 17.488 -6.193 -5.369 1.00 97.25 94 SER A N 1
ATOM 781 C CA . SER A 1 94 ? 18.083 -6.531 -4.073 1.00 97.25 94 SER A CA 1
ATOM 782 C C . SER A 1 94 ? 17.439 -5.737 -2.937 1.00 97.25 94 SER A C 1
ATOM 784 O O . S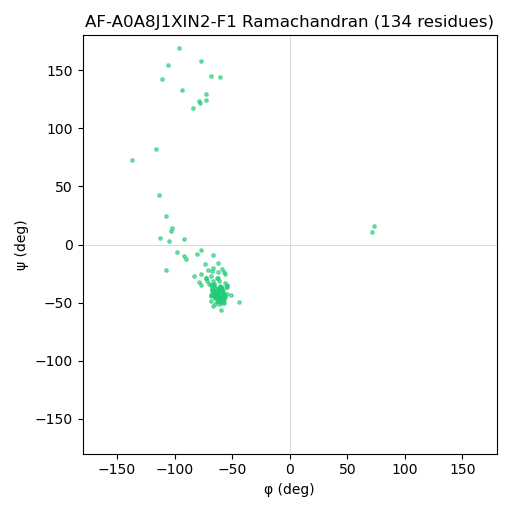ER A 1 94 ? 17.095 -6.314 -1.905 1.00 97.25 94 SER A O 1
ATOM 786 N N . GLU A 1 95 ? 17.246 -4.433 -3.138 1.00 98.12 95 GLU A N 1
ATOM 787 C CA . GLU A 1 95 ? 16.605 -3.565 -2.149 1.00 98.12 95 GLU A CA 1
ATOM 788 C C . GLU A 1 95 ? 15.121 -3.909 -1.989 1.00 98.12 95 GLU A C 1
ATOM 790 O O . GLU A 1 95 ? 14.641 -4.083 -0.871 1.00 98.12 95 GLU A O 1
ATOM 795 N N . LEU A 1 96 ? 14.407 -4.119 -3.100 1.00 98.00 96 LEU A N 1
ATOM 796 C CA . LEU A 1 96 ? 13.001 -4.520 -3.083 1.00 98.00 96 LEU A CA 1
ATOM 797 C C . LEU A 1 96 ? 12.779 -5.820 -2.293 1.00 98.00 96 LEU A C 1
ATOM 799 O O . LEU A 1 96 ? 11.876 -5.896 -1.458 1.00 98.00 96 LEU A O 1
ATOM 803 N N . VAL A 1 97 ? 13.627 -6.831 -2.503 1.00 97.31 97 VAL A N 1
ATOM 804 C CA . VAL A 1 97 ? 13.583 -8.088 -1.740 1.00 97.31 97 VAL A CA 1
ATOM 805 C C . VAL A 1 97 ? 13.836 -7.840 -0.252 1.00 97.31 97 VAL A C 1
ATOM 807 O O . VAL A 1 97 ? 13.156 -8.437 0.585 1.00 97.31 97 VAL A O 1
ATOM 810 N N . GLY A 1 98 ? 14.784 -6.963 0.091 1.00 98.06 98 GLY A N 1
ATOM 811 C CA . GLY A 1 98 ? 15.046 -6.555 1.473 1.00 98.06 98 GLY A CA 1
ATOM 812 C C . GLY A 1 98 ? 13.816 -5.932 2.136 1.00 98.06 98 GLY A C 1
ATOM 813 O O . GLY A 1 98 ? 13.420 -6.358 3.223 1.00 98.06 98 GLY A O 1
ATOM 814 N N . ILE A 1 99 ? 13.158 -5.001 1.442 1.00 98.25 99 ILE A N 1
ATOM 815 C CA . ILE A 1 99 ? 11.932 -4.338 1.902 1.00 98.25 99 ILE A CA 1
ATOM 816 C C . ILE A 1 99 ? 10.812 -5.362 2.142 1.00 98.25 99 ILE A C 1
ATOM 818 O O . ILE A 1 99 ? 10.221 -5.376 3.222 1.00 98.25 99 ILE A O 1
ATOM 822 N N . ILE A 1 100 ? 10.538 -6.242 1.173 1.00 96.69 100 ILE A N 1
ATOM 823 C CA . ILE A 1 100 ? 9.462 -7.246 1.267 1.00 96.69 100 ILE A CA 1
ATOM 824 C C . ILE A 1 100 ? 9.722 -8.230 2.416 1.00 96.69 100 ILE A C 1
ATOM 826 O O . ILE A 1 100 ? 8.819 -8.515 3.204 1.00 96.69 100 ILE A O 1
ATOM 830 N N . LYS A 1 101 ? 10.962 -8.716 2.565 1.00 97.31 101 LYS A N 1
ATOM 831 C CA . LYS A 1 101 ? 11.336 -9.591 3.687 1.00 97.31 101 LYS A CA 1
ATOM 832 C C . LYS A 1 101 ? 11.186 -8.890 5.033 1.00 97.31 101 LYS A C 1
ATOM 834 O O . LYS A 1 101 ? 10.706 -9.512 5.975 1.00 97.31 101 LYS A O 1
ATOM 839 N N . GLY A 1 102 ? 11.563 -7.614 5.120 1.00 97.88 102 GLY A N 1
ATOM 840 C CA . GLY A 1 102 ? 11.366 -6.802 6.321 1.00 97.88 102 GLY A CA 1
ATOM 841 C C . GLY A 1 102 ? 9.894 -6.722 6.718 1.00 97.88 102 GLY A C 1
ATOM 842 O O . GLY A 1 102 ? 9.554 -7.008 7.862 1.00 97.88 102 GLY A O 1
ATOM 843 N N . VAL A 1 103 ? 9.006 -6.453 5.752 1.00 97.62 103 VAL A N 1
ATOM 844 C CA . VAL A 1 103 ? 7.554 -6.448 5.989 1.00 97.62 103 VAL A CA 1
ATOM 845 C C . VAL A 1 103 ? 7.079 -7.796 6.526 1.00 97.62 103 VAL A C 1
ATOM 847 O O . VAL A 1 103 ? 6.401 -7.825 7.550 1.00 97.62 103 VAL A O 1
ATOM 850 N N . GLY A 1 104 ? 7.459 -8.912 5.900 1.00 97.31 104 GLY A N 1
ATOM 851 C CA . GLY A 1 104 ? 7.083 -10.243 6.388 1.00 97.31 104 GLY A CA 1
ATOM 852 C C . GLY A 1 104 ? 7.569 -10.514 7.818 1.00 97.31 104 GLY A C 1
ATOM 853 O O . GLY A 1 104 ? 6.782 -10.917 8.675 1.00 97.31 104 GLY A O 1
ATOM 854 N N . SER A 1 105 ? 8.845 -10.229 8.096 1.00 97.56 105 SER A N 1
ATOM 855 C CA . SER A 1 105 ? 9.461 -10.411 9.417 1.00 97.56 105 SER A CA 1
ATOM 856 C C . SER A 1 105 ? 8.804 -9.563 10.504 1.00 97.56 105 SER A C 1
ATOM 858 O O . SER A 1 105 ? 8.624 -10.042 11.621 1.00 97.56 105 SER A O 1
ATOM 860 N N . ASP A 1 106 ? 8.401 -8.332 10.186 1.00 96.50 106 ASP A N 1
ATOM 861 C CA . ASP A 1 106 ? 7.693 -7.473 11.131 1.00 96.50 106 ASP A CA 1
ATOM 862 C C . ASP A 1 106 ? 6.297 -8.027 11.445 1.00 96.50 106 ASP A C 1
ATOM 864 O O . ASP A 1 106 ? 5.828 -7.947 12.578 1.00 96.50 106 ASP A O 1
ATOM 868 N N . HIS A 1 107 ? 5.600 -8.607 10.472 1.00 97.38 107 HIS A N 1
ATOM 869 C CA . HIS A 1 107 ? 4.217 -9.050 10.657 1.00 97.38 107 HIS A CA 1
ATOM 870 C C . HIS A 1 107 ? 4.106 -10.437 11.314 1.00 97.38 107 HIS A C 1
ATOM 872 O O . HIS A 1 107 ? 3.145 -10.685 12.045 1.00 97.38 107 HIS A O 1
ATOM 878 N N . ALA A 1 108 ? 5.106 -11.309 11.153 1.00 97.06 108 ALA A N 1
ATOM 879 C CA . ALA A 1 108 ? 5.071 -12.675 11.682 1.00 97.06 108 ALA A CA 1
ATOM 880 C C . ALA A 1 108 ? 4.856 -12.773 13.216 1.00 97.06 108 ALA A C 1
ATOM 882 O O . ALA A 1 108 ? 3.976 -13.530 13.631 1.00 97.06 108 ALA A O 1
ATOM 883 N N . PRO A 1 109 ? 5.536 -11.989 14.086 1.00 97.38 109 PRO A N 1
ATOM 884 C CA . PRO A 1 109 ? 5.302 -12.024 15.538 1.00 97.38 109 PRO A CA 1
ATOM 885 C C . PRO A 1 109 ? 3.888 -11.613 15.969 1.00 97.38 109 PRO A C 1
ATOM 887 O O . PRO A 1 109 ? 3.495 -11.865 17.104 1.00 97.38 109 PRO A O 1
ATOM 890 N N . ARG A 1 110 ? 3.127 -10.959 15.082 1.00 95.31 110 ARG A N 1
ATOM 891 C CA . ARG A 1 110 ? 1.752 -10.496 15.326 1.00 95.31 110 ARG A CA 1
ATOM 892 C C . ARG A 1 110 ? 0.703 -11.526 14.890 1.00 95.31 110 ARG A C 1
ATOM 894 O O . ARG A 1 110 ? -0.486 -11.232 14.934 1.00 95.31 110 ARG A O 1
ATOM 901 N N . GLY A 1 111 ? 1.132 -12.715 14.455 1.00 96.31 111 GLY A N 1
ATOM 902 C CA . GLY A 1 111 ? 0.242 -13.780 13.988 1.00 96.31 111 GLY A CA 1
ATOM 903 C C . GLY A 1 111 ? -0.376 -13.515 12.612 1.00 96.31 111 GLY A C 1
ATOM 904 O O . GLY A 1 111 ? -1.353 -14.166 12.251 1.00 96.31 111 GLY A O 1
ATOM 905 N N . ILE A 1 112 ? 0.176 -12.568 11.849 1.00 97.44 112 ILE A N 1
ATOM 906 C CA . ILE A 1 112 ? -0.282 -12.255 10.494 1.00 97.44 112 ILE A CA 1
ATOM 907 C C . ILE A 1 112 ? 0.268 -13.310 9.538 1.00 97.44 112 ILE A C 1
ATOM 909 O O . ILE A 1 112 ? 1.479 -13.520 9.444 1.00 97.44 112 ILE A O 1
ATOM 913 N N . THR A 1 113 ? -0.634 -13.989 8.839 1.00 96.06 113 THR A N 1
ATOM 914 C CA . THR A 1 113 ? -0.303 -15.094 7.937 1.00 96.06 113 THR A CA 1
ATOM 915 C C . THR A 1 113 ? -0.183 -14.614 6.493 1.00 96.06 113 THR A C 1
ATOM 917 O O . THR A 1 113 ? -0.597 -13.507 6.154 1.00 96.06 113 THR A O 1
ATOM 920 N N . ALA A 1 114 ? 0.326 -15.476 5.608 1.00 95.31 114 ALA A N 1
ATOM 921 C CA . ALA A 1 114 ? 0.264 -15.229 4.168 1.00 95.31 114 ALA A CA 1
ATOM 922 C C . ALA A 1 114 ? -1.181 -14.979 3.690 1.00 95.31 114 ALA A C 1
ATOM 924 O O . ALA A 1 114 ? -1.401 -14.090 2.879 1.00 95.31 114 ALA A O 1
ATOM 925 N N . GLY A 1 115 ? -2.170 -15.679 4.261 1.00 97.62 115 GLY A N 1
ATOM 926 C CA . GLY A 1 115 ? -3.586 -15.463 3.944 1.00 97.62 115 GLY A CA 1
ATOM 927 C C . GLY A 1 115 ? -4.069 -14.043 4.255 1.00 97.62 115 GLY A C 1
ATOM 928 O O . GLY A 1 115 ? -4.806 -13.469 3.466 1.00 97.62 115 GLY A O 1
ATOM 929 N N . ALA A 1 116 ? -3.587 -13.421 5.335 1.00 97.19 116 ALA A N 1
ATOM 930 C CA . ALA A 1 116 ? -3.907 -12.023 5.628 1.00 97.19 116 ALA A CA 1
ATOM 931 C C . ALA A 1 116 ? -3.318 -11.053 4.582 1.00 97.19 116 ALA A C 1
ATOM 933 O O . ALA A 1 116 ? -3.947 -10.049 4.249 1.00 97.19 116 ALA A O 1
ATOM 934 N N . PHE A 1 117 ? -2.140 -11.359 4.023 1.00 97.56 117 PHE A N 1
ATOM 935 C CA . PHE A 1 117 ? -1.578 -10.596 2.903 1.00 97.56 117 PHE A CA 1
ATOM 936 C C . PHE A 1 117 ? -2.334 -10.832 1.587 1.00 97.56 117 PHE A C 1
ATOM 938 O O . PHE A 1 117 ? -2.437 -9.902 0.789 1.00 97.56 117 PHE A O 1
ATOM 945 N N . GLU A 1 118 ? -2.905 -12.019 1.365 1.00 98.06 118 GLU A N 1
ATOM 946 C CA . GLU A 1 118 ? -3.788 -12.264 0.214 1.00 98.06 118 GLU A CA 1
ATOM 947 C C . GLU A 1 118 ? -5.105 -11.485 0.335 1.00 98.06 118 GLU A C 1
ATOM 949 O O . GLU A 1 118 ? -5.491 -10.801 -0.612 1.00 98.06 118 GLU A O 1
ATOM 954 N N . ASN A 1 119 ? -5.731 -11.464 1.518 1.00 98.19 119 ASN A N 1
ATOM 955 C CA . ASN A 1 119 ? -6.895 -10.611 1.788 1.00 98.19 119 ASN A CA 1
ATOM 956 C C . ASN A 1 119 ? -6.563 -9.129 1.520 1.00 98.19 119 ASN A C 1
ATOM 958 O O . ASN A 1 119 ? -7.304 -8.411 0.844 1.00 98.19 119 ASN A O 1
ATOM 962 N N . LEU A 1 120 ? -5.398 -8.672 1.997 1.00 97.56 120 LEU A N 1
ATOM 963 C CA . LEU A 1 120 ? -4.904 -7.319 1.740 1.00 97.56 120 LEU A CA 1
ATOM 964 C C . LEU A 1 120 ? -4.756 -7.053 0.234 1.00 97.56 120 LEU A C 1
ATOM 966 O O . LEU A 1 120 ? -5.164 -5.995 -0.241 1.00 97.56 120 LEU A O 1
ATOM 970 N N . ARG A 1 121 ? -4.192 -8.005 -0.523 1.00 97.00 121 ARG A N 1
ATOM 971 C CA . ARG A 1 121 ? -4.017 -7.916 -1.979 1.00 97.00 121 ARG A CA 1
ATOM 972 C C . ARG A 1 121 ? -5.359 -7.780 -2.696 1.00 97.00 121 ARG A C 1
ATOM 974 O O . ARG A 1 121 ? -5.477 -6.926 -3.574 1.00 97.00 121 ARG A O 1
ATOM 981 N N . GLU A 1 122 ? -6.354 -8.587 -2.341 1.00 98.12 122 GLU A N 1
ATOM 982 C CA . GLU A 1 122 ? -7.691 -8.522 -2.945 1.00 98.12 122 GLU A CA 1
ATOM 983 C C . GLU A 1 122 ? -8.355 -7.161 -2.707 1.00 98.12 122 GLU A C 1
ATOM 985 O O . GLU A 1 122 ? -8.792 -6.509 -3.661 1.00 98.12 122 GLU A O 1
ATOM 990 N N . ALA A 1 123 ? -8.347 -6.682 -1.460 1.00 98.25 123 ALA A N 1
ATOM 991 C CA . ALA A 1 123 ? -8.895 -5.372 -1.120 1.00 98.25 123 ALA A CA 1
ATOM 992 C C . ALA A 1 123 ? -8.132 -4.221 -1.788 1.00 98.25 123 ALA A C 1
ATOM 994 O O . ALA A 1 123 ? -8.739 -3.250 -2.242 1.00 98.25 123 ALA A O 1
ATOM 995 N N . PHE A 1 124 ? -6.805 -4.328 -1.891 1.00 97.19 124 PHE A N 1
ATOM 996 C CA . PHE A 1 124 ? -5.973 -3.306 -2.518 1.00 97.19 124 PHE A CA 1
ATOM 997 C C . PHE A 1 124 ? -6.258 -3.184 -4.015 1.00 97.19 124 PHE A C 1
ATOM 999 O O . PHE A 1 124 ? -6.381 -2.072 -4.525 1.00 97.19 124 PHE A O 1
ATOM 1006 N N . LEU A 1 125 ? -6.429 -4.309 -4.717 1.00 96.12 125 LEU A N 1
ATOM 1007 C CA . LEU A 1 125 ? -6.827 -4.296 -6.123 1.00 96.12 125 LEU A CA 1
ATOM 1008 C C . LEU A 1 125 ? -8.220 -3.684 -6.298 1.00 96.12 125 LEU A C 1
ATOM 1010 O O . LEU A 1 125 ? -8.380 -2.816 -7.153 1.00 96.12 125 LEU A O 1
ATOM 1014 N N . ALA A 1 126 ? -9.199 -4.066 -5.471 1.00 96.56 126 ALA A N 1
ATOM 1015 C CA . ALA A 1 126 ? -10.540 -3.480 -5.511 1.00 96.56 126 ALA A CA 1
ATOM 1016 C C . ALA A 1 126 ? -10.508 -1.953 -5.305 1.00 96.56 126 ALA A C 1
ATOM 1018 O O . ALA A 1 126 ? -11.093 -1.207 -6.091 1.00 96.56 126 ALA A O 1
ATOM 1019 N N . PHE A 1 127 ? -9.751 -1.485 -4.308 1.00 96.62 127 PHE A N 1
ATOM 1020 C CA . PHE A 1 127 ? -9.512 -0.063 -4.059 1.00 96.62 127 PHE A CA 1
ATOM 1021 C C . PHE A 1 127 ? -8.893 0.647 -5.277 1.00 96.62 127 PHE A C 1
ATOM 1023 O O . PHE A 1 127 ? -9.371 1.708 -5.682 1.00 96.62 127 PHE A O 1
ATOM 1030 N N . LEU A 1 128 ? -7.852 0.070 -5.891 1.00 94.50 128 LEU A N 1
ATOM 1031 C CA . LEU A 1 128 ? -7.206 0.661 -7.066 1.00 94.50 128 LEU A CA 1
ATOM 1032 C C . LEU A 1 128 ? -8.164 0.752 -8.259 1.00 94.50 128 LEU A C 1
ATOM 1034 O O . LEU A 1 128 ? -8.209 1.792 -8.914 1.00 94.50 128 LEU A O 1
ATOM 1038 N N . PHE A 1 129 ? -8.953 -0.293 -8.529 1.00 92.88 129 PHE A N 1
ATOM 1039 C CA . PHE A 1 129 ? -9.936 -0.279 -9.617 1.00 92.88 129 PHE A CA 1
ATOM 1040 C C . PHE A 1 129 ? -10.959 0.844 -9.444 1.00 92.88 129 PHE A C 1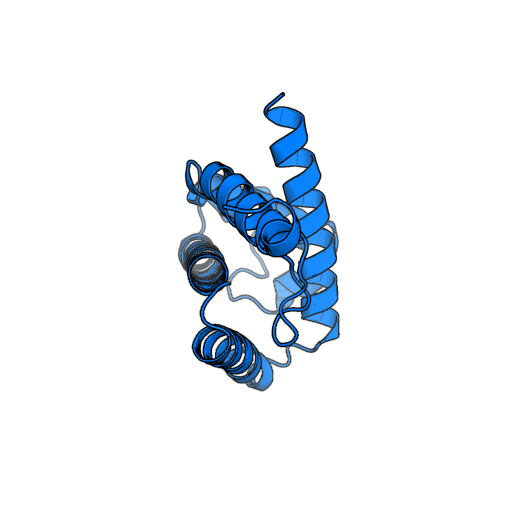
ATOM 1042 O O . PHE A 1 129 ? -11.216 1.584 -10.393 1.00 92.88 129 PHE A O 1
ATOM 1049 N N . GLU A 1 130 ? -11.501 1.016 -8.240 1.00 92.12 130 GLU A N 1
ATOM 1050 C CA . GLU A 1 130 ? -12.454 2.088 -7.939 1.00 92.12 130 GLU A CA 1
ATOM 1051 C C . GLU A 1 130 ? -11.801 3.467 -8.068 1.00 92.12 130 GLU A C 1
ATOM 1053 O O . GLU A 1 130 ? -12.349 4.362 -8.716 1.00 92.12 130 GLU A O 1
ATOM 1058 N N . ARG A 1 131 ? -10.589 3.635 -7.524 1.00 88.56 131 ARG A N 1
ATOM 1059 C CA . ARG A 1 131 ? -9.906 4.933 -7.524 1.00 88.56 131 ARG A CA 1
ATOM 1060 C C . ARG A 1 131 ? -9.497 5.389 -8.921 1.00 88.56 131 ARG A C 1
ATOM 1062 O O . ARG A 1 131 ? -9.606 6.581 -9.221 1.00 88.56 131 ARG A O 1
ATOM 1069 N N . MET A 1 132 ? -9.044 4.460 -9.758 1.00 84.25 132 MET A N 1
ATOM 1070 C CA . MET A 1 132 ? -8.605 4.749 -11.123 1.00 84.25 132 MET A CA 1
ATOM 1071 C C . MET A 1 132 ? -9.786 4.917 -12.082 1.00 84.25 132 MET A C 1
ATOM 1073 O O . MET A 1 132 ? -9.711 5.752 -12.977 1.00 84.25 132 MET A O 1
ATOM 1077 N N . SER A 1 133 ? -10.897 4.210 -11.857 1.00 79.88 133 SER A N 1
ATOM 1078 C CA . SER A 1 133 ? -12.119 4.376 -12.660 1.00 79.88 133 SER A CA 1
ATOM 1079 C C . SER A 1 133 ? -12.846 5.690 -12.360 1.00 79.88 133 SER A C 1
ATOM 1081 O O . SER A 1 133 ? -13.476 6.248 -13.245 1.00 79.88 133 SER A O 1
ATOM 1083 N N . ALA A 1 134 ? -12.727 6.221 -11.138 1.00 61.78 134 ALA A N 1
ATOM 1084 C CA . ALA A 1 134 ? -13.288 7.521 -10.754 1.00 61.78 134 ALA A CA 1
ATOM 1085 C C . ALA A 1 134 ? -12.475 8.736 -11.252 1.00 61.78 134 ALA A C 1
ATOM 1087 O O . ALA A 1 134 ? -12.868 9.875 -11.006 1.00 61.78 134 ALA A O 1
ATOM 1088 N N . THR A 1 135 ? -11.316 8.511 -11.882 1.00 53.78 135 THR A N 1
ATOM 1089 C CA . THR A 1 135 ? -10.402 9.571 -12.358 1.00 53.78 135 THR A CA 1
ATOM 1090 C C . THR A 1 135 ? -10.474 9.755 -13.887 1.00 53.78 135 THR A C 1
ATOM 1092 O O . THR A 1 135 ? -9.743 10.578 -14.435 1.00 53.78 135 THR A O 1
ATOM 1095 N N . ILE A 1 136 ? -11.361 9.018 -14.573 1.00 43.16 136 ILE A N 1
ATOM 1096 C CA . ILE A 1 136 ? -11.620 9.096 -16.023 1.00 43.16 136 ILE A CA 1
ATOM 1097 C C . ILE A 1 136 ? -13.029 9.638 -16.263 1.00 43.16 136 ILE A C 1
ATOM 1099 O O . ILE A 1 136 ? -13.948 9.216 -15.528 1.00 43.16 136 ILE A O 1
#

Radius of gyration: 16.28 Å; Cα contacts (8 Å, |Δi|>4): 94; chains: 1; bounding box: 35×28×47 Å

pLDDT: mean 94.61, std 8.78, range [43.16, 98.62]